Protein AF-A0A810Q840-F1 (afdb_monomer_lite)

Structure (mmCIF, N/CA/C/O backbone):
data_AF-A0A810Q840-F1
#
_entry.id   AF-A0A810Q840-F1
#
loop_
_atom_site.group_PDB
_atom_site.id
_atom_site.type_symbol
_atom_site.label_atom_id
_atom_site.label_alt_id
_atom_site.label_comp_id
_atom_site.label_asym_id
_atom_site.label_entity_id
_atom_site.label_seq_id
_atom_site.pdbx_PDB_ins_code
_atom_site.Cartn_x
_atom_site.Cartn_y
_atom_site.Cartn_z
_atom_site.occupancy
_atom_site.B_iso_or_equiv
_atom_site.auth_seq_id
_atom_site.auth_comp_id
_atom_site.auth_asym_id
_atom_site.auth_atom_id
_atom_site.pdbx_PDB_model_num
ATOM 1 N N . MET A 1 1 ? 21.448 4.896 -22.602 1.00 63.75 1 MET A N 1
ATOM 2 C CA . MET A 1 1 ? 20.967 6.284 -22.491 1.00 63.75 1 MET A CA 1
ATOM 3 C C . MET A 1 1 ? 19.577 6.146 -21.942 1.00 63.75 1 MET A C 1
ATOM 5 O O . MET A 1 1 ? 18.773 5.486 -22.595 1.00 63.75 1 MET A O 1
ATOM 9 N N . SER A 1 2 ? 19.358 6.734 -20.772 1.00 79.88 2 SER A N 1
ATOM 10 C CA . SER A 1 2 ? 18.067 6.760 -20.096 1.00 79.88 2 SER A CA 1
ATOM 11 C C . SER A 1 2 ? 17.053 7.493 -20.962 1.00 79.88 2 SER A C 1
ATOM 13 O O . SER A 1 2 ? 17.326 8.599 -21.434 1.00 79.88 2 SER A O 1
ATOM 15 N N . TYR A 1 3 ? 15.912 6.858 -21.206 1.00 81.00 3 TYR A N 1
ATOM 16 C CA . TYR A 1 3 ? 14.764 7.446 -21.886 1.00 81.00 3 TYR A CA 1
ATOM 17 C C . TYR A 1 3 ? 13.844 8.173 -20.911 1.00 81.00 3 TYR A C 1
ATOM 19 O O . TYR A 1 3 ? 13.176 9.122 -21.321 1.00 81.00 3 TYR A O 1
ATOM 27 N N . TYR A 1 4 ? 13.788 7.734 -19.652 1.00 86.44 4 TYR A N 1
ATOM 28 C CA . TYR A 1 4 ? 12.749 8.170 -18.721 1.00 86.44 4 TYR A CA 1
ATOM 29 C C . TYR A 1 4 ? 13.269 8.638 -17.364 1.00 86.44 4 TYR A C 1
ATOM 31 O O . TYR A 1 4 ? 12.605 9.453 -16.741 1.00 86.44 4 TYR A O 1
ATOM 39 N N . GLY A 1 5 ? 14.444 8.191 -16.927 1.00 89.94 5 GLY A N 1
ATOM 40 C CA . GLY A 1 5 ? 15.046 8.592 -15.658 1.00 89.94 5 GLY A CA 1
ATOM 41 C C . GLY A 1 5 ? 14.591 7.735 -14.475 1.00 89.94 5 GLY A C 1
ATOM 42 O O . GLY A 1 5 ? 13.924 6.715 -14.631 1.00 89.94 5 GLY A O 1
ATOM 43 N N . ALA A 1 6 ? 14.986 8.151 -13.270 1.00 93.62 6 ALA A N 1
ATOM 44 C CA . ALA A 1 6 ? 14.7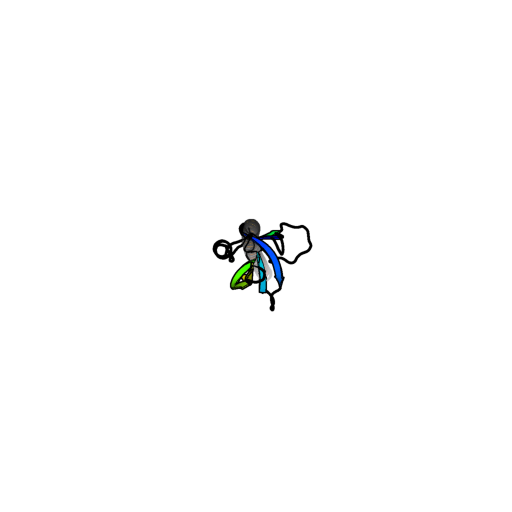23 7.445 -12.016 1.00 93.62 6 ALA A CA 1
ATOM 45 C C . ALA A 1 6 ? 13.784 8.271 -11.130 1.00 93.62 6 ALA A C 1
ATOM 47 O O . ALA A 1 6 ? 14.230 9.241 -10.516 1.00 93.62 6 ALA A O 1
ATOM 48 N N . HIS A 1 7 ? 12.493 7.929 -11.085 1.00 95.31 7 HIS A N 1
ATOM 49 C CA . HIS A 1 7 ? 11.514 8.702 -10.307 1.00 95.31 7 HIS A CA 1
ATOM 50 C C . HIS A 1 7 ? 10.982 7.935 -9.101 1.00 95.31 7 HIS A C 1
ATOM 52 O O . HIS A 1 7 ? 10.539 8.554 -8.134 1.00 95.31 7 HIS A O 1
ATOM 58 N N . TRP A 1 8 ? 11.078 6.606 -9.116 1.00 96.12 8 TRP A N 1
ATOM 59 C CA . TRP A 1 8 ? 10.621 5.753 -8.025 1.00 96.12 8 TRP A CA 1
ATOM 60 C C . TRP A 1 8 ? 11.663 4.699 -7.669 1.00 96.12 8 TRP A C 1
ATOM 62 O O . TRP A 1 8 ? 12.469 4.272 -8.499 1.00 96.12 8 TRP A O 1
ATOM 72 N N . ARG A 1 9 ? 11.609 4.234 -6.425 1.00 96.94 9 ARG A N 1
ATOM 73 C CA . ARG A 1 9 ? 12.328 3.057 -5.954 1.00 96.94 9 ARG A CA 1
ATOM 74 C C . ARG A 1 9 ? 11.353 2.125 -5.255 1.00 96.94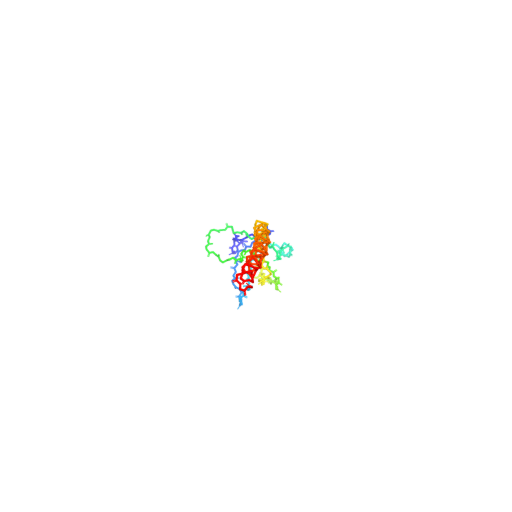 9 ARG A C 1
ATOM 76 O O . ARG A 1 9 ? 10.663 2.536 -4.328 1.00 96.94 9 ARG A O 1
ATOM 83 N N . ILE A 1 10 ? 11.271 0.890 -5.740 1.00 96.94 10 ILE A N 1
ATOM 84 C CA . ILE A 1 10 ? 10.351 -0.134 -5.240 1.00 96.94 10 ILE A CA 1
ATOM 85 C C . ILE A 1 10 ? 11.190 -1.310 -4.753 1.00 96.94 10 ILE A C 1
ATOM 87 O O . ILE A 1 10 ? 11.845 -1.958 -5.565 1.00 96.94 10 ILE A O 1
ATOM 91 N N . ASP A 1 11 ? 11.239 -1.540 -3.441 1.00 96.50 11 ASP A N 1
ATOM 92 C CA . ASP A 1 11 ? 12.141 -2.523 -2.811 1.00 96.50 11 ASP A CA 1
ATOM 93 C C . ASP A 1 11 ? 13.600 -2.400 -3.280 1.00 96.50 11 ASP A C 1
ATOM 95 O O . ASP A 1 11 ? 14.287 -3.375 -3.571 1.00 96.50 11 ASP A O 1
ATOM 99 N N . GLY A 1 12 ? 14.081 -1.161 -3.400 1.00 96.94 12 GLY A N 1
ATOM 100 C CA . GLY A 1 12 ? 15.435 -0.874 -3.882 1.00 96.94 12 GLY A CA 1
ATOM 101 C C . GLY A 1 12 ? 15.585 -0.871 -5.409 1.00 96.94 12 GLY A C 1
ATOM 102 O O . GLY A 1 12 ? 16.560 -0.317 -5.920 1.00 96.94 12 GLY A O 1
ATOM 103 N N . VAL A 1 13 ? 14.612 -1.399 -6.155 1.00 98.06 13 VAL A N 1
ATOM 104 C CA . VAL A 1 13 ? 14.627 -1.450 -7.623 1.00 98.06 13 VAL A CA 1
ATOM 105 C C . VAL A 1 13 ? 14.206 -0.103 -8.198 1.00 98.06 13 VAL A C 1
ATOM 107 O O . VAL A 1 13 ? 13.135 0.416 -7.884 1.00 98.06 13 VAL A O 1
ATOM 110 N N . THR A 1 14 ? 15.050 0.479 -9.050 1.00 97.56 14 THR A N 1
ATOM 111 C CA . THR A 1 14 ? 14.790 1.800 -9.636 1.00 97.56 14 THR A CA 1
ATOM 112 C C . THR A 1 14 ? 13.779 1.693 -10.776 1.00 97.56 14 THR A C 1
ATOM 114 O O . THR A 1 14 ? 13.993 0.955 -11.737 1.00 97.56 14 THR A O 1
ATOM 117 N N . ALA A 1 15 ? 12.700 2.464 -10.677 1.00 97.00 15 ALA A N 1
ATOM 118 C CA . ALA A 1 15 ? 11.662 2.603 -11.686 1.00 97.00 15 ALA A CA 1
ATOM 119 C C . ALA A 1 15 ? 11.635 4.034 -12.243 1.00 97.00 15 ALA A C 1
ATOM 121 O O . ALA A 1 15 ? 12.005 5.000 -11.568 1.00 97.00 15 ALA A O 1
ATOM 122 N N . ALA A 1 16 ? 11.167 4.145 -13.484 1.00 95.06 16 ALA A N 1
ATOM 123 C CA . ALA A 1 16 ? 10.905 5.407 -14.155 1.00 95.06 16 ALA A CA 1
ATOM 124 C C . ALA A 1 16 ? 9.625 6.025 -13.597 1.00 95.06 16 ALA A C 1
ATOM 126 O O . ALA A 1 16 ? 9.675 6.562 -12.508 1.00 95.06 16 ALA A O 1
ATOM 127 N N . PHE A 1 17 ? 8.477 5.907 -14.266 1.00 92.88 17 PHE A N 1
ATOM 128 C CA . PHE A 1 17 ? 7.203 6.474 -13.809 1.00 92.88 17 PHE A CA 1
ATOM 129 C C . PHE A 1 17 ? 6.121 5.405 -13.616 1.00 92.88 17 PHE A C 1
ATOM 131 O O . PHE A 1 17 ? 6.193 4.291 -14.151 1.00 92.88 17 PHE A O 1
ATOM 138 N N . ILE A 1 18 ? 5.088 5.769 -12.854 1.00 95.69 18 ILE A N 1
ATOM 139 C CA . ILE A 1 18 ? 3.920 4.935 -12.567 1.00 95.69 18 ILE A CA 1
ATOM 140 C C . ILE A 1 18 ? 2.688 5.576 -13.206 1.00 95.69 18 ILE A C 1
ATOM 142 O O . ILE A 1 18 ? 2.443 6.773 -13.082 1.00 95.69 18 ILE A O 1
ATOM 146 N N . MET A 1 19 ? 1.881 4.768 -13.888 1.00 94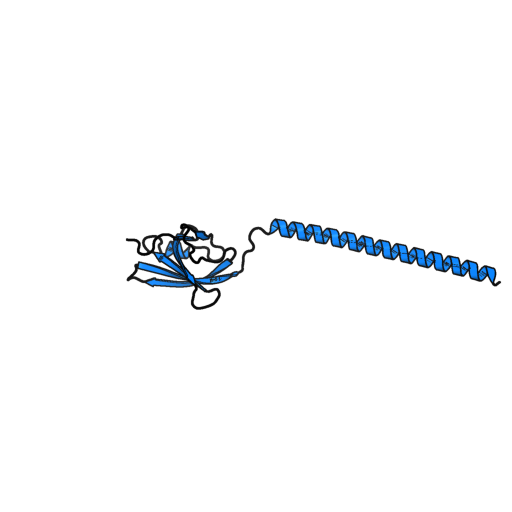.88 19 MET A N 1
ATOM 147 C CA . MET A 1 19 ? 0.642 5.192 -14.539 1.00 94.88 19 MET A CA 1
ATOM 148 C C . MET A 1 19 ? -0.552 4.422 -13.990 1.00 94.88 19 MET A C 1
ATOM 150 O O . MET A 1 19 ? -0.432 3.264 -13.579 1.00 94.88 19 MET A O 1
ATOM 154 N N . ARG A 1 20 ? -1.740 5.028 -14.084 1.00 94.19 20 ARG A N 1
ATOM 155 C CA . ARG A 1 20 ? -2.992 4.277 -13.945 1.00 94.19 20 ARG A CA 1
ATOM 156 C C . ARG A 1 20 ? -3.120 3.254 -15.071 1.00 94.19 20 ARG A C 1
ATOM 158 O O . ARG A 1 20 ? -2.819 3.536 -16.230 1.00 94.19 20 ARG A O 1
ATOM 165 N N . GLY A 1 21 ? -3.576 2.063 -14.709 1.00 92.06 21 GLY A N 1
ATOM 166 C CA . GLY A 1 21 ? -3.999 1.042 -15.652 1.00 92.06 21 GLY A CA 1
ATOM 167 C C . GLY A 1 21 ? -5.366 1.353 -16.261 1.00 92.06 21 GLY A C 1
ATOM 168 O O . GLY A 1 21 ? -5.963 2.403 -16.038 1.00 92.06 21 GLY A O 1
ATOM 169 N N . ASP A 1 22 ? -5.871 0.399 -17.031 1.00 90.12 22 ASP A N 1
ATOM 170 C CA . ASP A 1 22 ? -7.157 0.460 -17.733 1.00 90.12 22 ASP A CA 1
ATOM 171 C C . ASP A 1 22 ? -8.380 0.339 -16.805 1.00 90.12 22 ASP A C 1
ATOM 173 O O . ASP A 1 22 ? -9.501 0.639 -17.213 1.00 90.12 22 ASP A O 1
ATOM 177 N N . ARG A 1 23 ? -8.184 -0.106 -15.557 1.00 91.31 23 ARG A N 1
ATOM 178 C CA . ARG A 1 23 ? -9.242 -0.303 -14.556 1.00 91.31 23 ARG A CA 1
ATOM 179 C C . ARG A 1 23 ? -8.845 0.261 -13.197 1.00 91.31 23 ARG A C 1
ATOM 181 O O . ARG A 1 23 ? -7.664 0.388 -12.880 1.00 91.31 23 ARG A O 1
ATOM 188 N N . ASN A 1 24 ? -9.845 0.525 -12.357 1.00 90.44 24 ASN A N 1
ATOM 189 C CA . ASN A 1 24 ? -9.615 0.904 -10.964 1.00 90.44 24 ASN A CA 1
ATOM 190 C C . ASN A 1 24 ? -8.758 -0.144 -10.246 1.00 90.44 24 ASN A C 1
ATOM 192 O O . ASN A 1 24 ? -8.972 -1.348 -10.397 1.00 90.44 24 ASN A O 1
ATOM 196 N N . GLY A 1 25 ? -7.775 0.335 -9.486 1.00 93.81 25 GLY A N 1
ATOM 197 C CA . GLY A 1 25 ? -6.825 -0.517 -8.781 1.00 93.81 25 GLY A CA 1
ATOM 198 C C . GLY A 1 25 ? -5.750 -1.148 -9.670 1.00 93.81 25 GLY A C 1
ATOM 199 O O . GLY A 1 25 ? -4.925 -1.876 -9.134 1.00 93.81 25 GLY A O 1
ATOM 200 N N . ARG A 1 26 ? -5.712 -0.897 -10.990 1.00 97.19 26 ARG A N 1
ATOM 201 C CA . ARG A 1 26 ? -4.616 -1.331 -11.875 1.00 97.19 26 ARG A CA 1
ATOM 202 C C . ARG A 1 26 ? -3.579 -0.232 -12.039 1.00 97.19 26 ARG A C 1
ATOM 204 O O . ARG A 1 26 ? -3.932 0.937 -12.194 1.00 97.19 26 ARG A O 1
ATOM 211 N N . TYR A 1 27 ? -2.313 -0.626 -12.082 1.00 97.81 27 TYR A N 1
ATOM 212 C CA . TYR A 1 27 ? -1.180 0.278 -12.253 1.00 97.81 27 TYR A CA 1
ATOM 213 C C . TYR A 1 27 ? -0.180 -0.328 -13.229 1.00 97.81 27 TYR A C 1
ATOM 215 O O . TYR A 1 27 ? -0.036 -1.550 -13.300 1.00 97.81 27 TYR A O 1
ATOM 223 N N . ARG A 1 28 ? 0.506 0.535 -13.978 1.00 97.56 28 ARG A N 1
ATOM 224 C CA . ARG A 1 28 ? 1.625 0.169 -14.849 1.00 97.56 28 ARG A CA 1
ATOM 225 C C . ARG A 1 28 ? 2.870 0.891 -14.374 1.00 97.56 28 ARG A C 1
ATOM 227 O O . ARG A 1 28 ? 2.846 2.111 -14.235 1.00 97.56 28 ARG A O 1
ATOM 234 N N . ILE A 1 29 ? 3.930 0.137 -14.138 1.00 97.94 29 ILE A N 1
ATOM 235 C CA . ILE A 1 29 ? 5.205 0.627 -13.626 1.00 97.94 29 ILE A CA 1
ATOM 236 C C . ILE A 1 29 ? 6.246 0.367 -14.706 1.00 97.94 29 ILE A C 1
ATOM 238 O O . ILE A 1 29 ? 6.363 -0.761 -15.192 1.00 97.94 29 ILE A O 1
ATOM 242 N N . VAL A 1 30 ? 6.971 1.408 -15.103 1.00 97.50 30 VAL A N 1
ATOM 243 C CA . VAL A 1 30 ? 8.004 1.300 -16.134 1.00 97.50 30 VAL A CA 1
ATOM 244 C C . VAL A 1 30 ? 9.371 1.192 -15.472 1.00 97.50 30 VAL A C 1
ATOM 246 O O . VAL A 1 30 ? 9.743 2.034 -14.662 1.00 97.50 30 VAL A O 1
ATOM 249 N N . PHE A 1 31 ? 10.129 0.170 -15.852 1.00 98.12 31 PHE A N 1
ATOM 250 C CA . PHE A 1 31 ? 11.512 -0.045 -15.444 1.00 98.12 31 PHE A CA 1
ATOM 251 C C . PHE A 1 31 ? 12.400 0.000 -16.684 1.00 98.12 31 PHE A C 1
ATOM 253 O O . PHE A 1 31 ? 12.244 -0.812 -17.598 1.00 98.12 31 PHE A O 1
ATOM 260 N N . GLU A 1 32 ? 13.339 0.939 -16.746 1.00 97.06 32 GLU A N 1
ATOM 261 C CA . GLU A 1 32 ? 14.330 0.947 -17.822 1.00 97.06 32 GLU A CA 1
ATOM 262 C C . GLU A 1 32 ? 15.314 -0.202 -17.626 1.00 97.06 32 GLU A C 1
ATOM 264 O O . GLU A 1 32 ? 15.851 -0.377 -16.533 1.00 97.06 32 GLU A O 1
ATOM 269 N N . ARG A 1 33 ? 15.610 -0.963 -18.687 1.00 95.94 33 ARG A N 1
ATOM 270 C CA . ARG A 1 33 ? 16.538 -2.103 -18.603 1.00 95.94 33 ARG A CA 1
ATOM 271 C C . ARG A 1 33 ? 17.935 -1.694 -18.136 1.00 95.94 33 ARG A C 1
ATOM 273 O O . ARG A 1 33 ? 18.653 -2.516 -17.587 1.00 95.94 33 ARG A O 1
ATOM 280 N N . GLU A 1 34 ? 18.333 -0.447 -18.378 1.00 95.06 34 GLU A N 1
ATOM 281 C CA . GLU A 1 34 ? 19.614 0.075 -17.892 1.00 95.06 34 GLU A CA 1
ATOM 282 C C . GLU A 1 34 ? 19.637 0.367 -16.383 1.00 95.06 34 GLU A C 1
ATOM 284 O O . GLU A 1 34 ? 20.718 0.496 -15.821 1.00 95.06 34 GLU A O 1
ATOM 289 N N . SER A 1 35 ? 18.472 0.453 -15.733 1.00 95.00 35 SER A N 1
ATOM 290 C CA . SER A 1 35 ? 18.333 0.723 -14.294 1.00 95.00 35 SER A CA 1
ATOM 291 C C . SER A 1 35 ? 17.866 -0.490 -13.486 1.00 95.00 35 SER A C 1
ATOM 293 O O . SER A 1 35 ? 18.118 -0.547 -12.283 1.00 95.00 35 SER A O 1
ATOM 295 N N . ALA A 1 36 ? 17.184 -1.447 -14.121 1.00 96.94 36 ALA A N 1
ATOM 296 C CA . ALA A 1 36 ? 16.705 -2.664 -13.481 1.00 96.94 36 ALA A CA 1
ATOM 297 C C . ALA A 1 36 ? 16.651 -3.843 -14.462 1.00 96.94 36 ALA A C 1
ATOM 299 O O . ALA A 1 36 ? 16.135 -3.739 -15.580 1.00 96.94 36 ALA A O 1
ATOM 300 N N . GLU A 1 37 ? 17.137 -4.997 -14.017 1.00 96.38 37 GLU A N 1
ATOM 301 C CA . GLU A 1 37 ? 17.033 -6.262 -14.738 1.00 96.38 37 GLU A CA 1
ATOM 302 C C . GLU A 1 37 ? 15.799 -7.061 -14.308 1.00 96.38 37 GLU A C 1
ATOM 304 O O . GLU A 1 37 ? 15.292 -6.910 -13.196 1.00 96.38 37 GLU A O 1
ATOM 309 N N . LEU A 1 38 ? 15.333 -7.964 -15.179 1.00 97.75 38 LEU A N 1
ATOM 310 C CA . LEU A 1 38 ? 14.149 -8.783 -14.911 1.00 97.75 38 LEU A CA 1
ATOM 311 C C . LEU A 1 38 ? 14.216 -9.534 -13.563 1.00 97.75 38 LEU A C 1
ATOM 313 O O . LEU A 1 38 ? 13.241 -9.440 -12.822 1.00 97.75 38 LEU A O 1
ATOM 317 N N . PRO A 1 39 ? 15.338 -10.176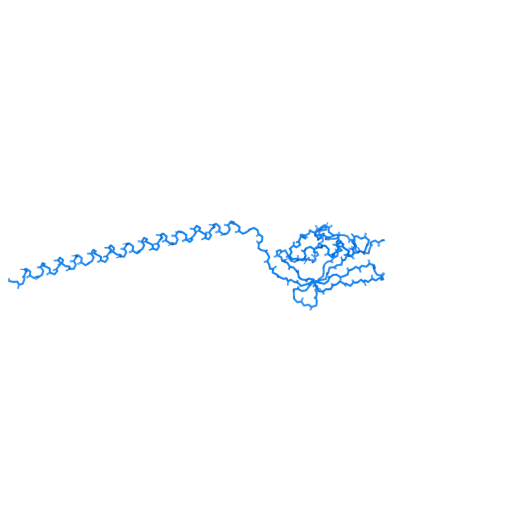 -13.168 1.00 98.25 39 PRO A N 1
ATOM 318 C CA . PRO A 1 39 ? 15.409 -10.860 -11.874 1.00 98.25 39 PRO A CA 1
ATOM 319 C C . PRO A 1 39 ? 15.240 -9.923 -10.672 1.00 98.25 39 PRO A C 1
ATOM 321 O O . PRO A 1 39 ? 14.687 -10.320 -9.651 1.00 98.25 39 PRO A O 1
ATOM 324 N N . GLN A 1 40 ? 15.683 -8.666 -10.786 1.00 98.38 40 GLN A N 1
ATOM 325 C CA . GLN A 1 40 ? 15.488 -7.672 -9.728 1.00 98.38 40 GLN A CA 1
ATOM 326 C C . GLN A 1 40 ? 14.009 -7.294 -9.622 1.00 98.38 40 GLN A C 1
ATOM 328 O O . GLN A 1 40 ? 13.460 -7.252 -8.525 1.00 98.38 40 GLN A O 1
ATOM 333 N N . ILE A 1 41 ? 13.342 -7.094 -10.761 1.00 98.38 41 ILE A N 1
ATOM 334 C CA . ILE A 1 41 ? 11.907 -6.790 -10.819 1.00 98.38 41 ILE A CA 1
ATOM 335 C C . ILE A 1 41 ? 11.072 -7.949 -10.249 1.00 98.38 41 ILE A C 1
ATOM 337 O O . ILE A 1 41 ? 10.111 -7.722 -9.516 1.00 98.38 41 ILE A O 1
ATOM 341 N N . GLU A 1 42 ? 11.442 -9.192 -10.555 1.00 97.50 42 GLU A N 1
ATOM 342 C CA . GLU A 1 42 ? 10.776 -10.394 -10.035 1.00 97.50 42 GLU A CA 1
ATOM 343 C C . GLU A 1 42 ? 11.004 -10.601 -8.531 1.00 97.50 42 GLU A C 1
ATOM 345 O O . GLU A 1 42 ? 10.182 -11.237 -7.876 1.00 97.50 42 GLU A O 1
ATOM 350 N N . SER A 1 43 ? 12.079 -10.035 -7.971 1.00 97.88 43 SER A N 1
ATOM 351 C CA . SER A 1 43 ? 12.383 -10.104 -6.536 1.00 97.88 43 SER A CA 1
ATOM 352 C C . SER A 1 43 ? 11.619 -9.094 -5.671 1.00 97.88 43 SER A C 1
ATOM 354 O O . SER A 1 43 ? 11.679 -9.188 -4.445 1.00 97.88 43 SER A O 1
ATOM 356 N N . ILE A 1 44 ? 10.890 -8.151 -6.283 1.00 98.12 44 ILE A N 1
ATOM 357 C CA . ILE A 1 44 ? 10.071 -7.169 -5.561 1.00 98.12 44 ILE A CA 1
ATOM 358 C C . ILE A 1 44 ? 8.981 -7.894 -4.765 1.00 98.12 44 ILE A C 1
ATOM 360 O O . ILE A 1 44 ? 8.222 -8.709 -5.304 1.00 98.12 44 ILE A O 1
ATOM 364 N N . ASN A 1 45 ? 8.848 -7.555 -3.483 1.00 96.12 45 ASN A N 1
ATOM 365 C CA . ASN A 1 45 ? 7.794 -8.069 -2.626 1.00 96.12 45 ASN A CA 1
ATOM 366 C C . ASN A 1 45 ? 6.484 -7.326 -2.900 1.00 96.12 45 ASN A C 1
ATOM 368 O O . ASN A 1 45 ? 6.053 -6.459 -2.142 1.00 96.12 45 ASN A O 1
ATOM 372 N N . TRP A 1 46 ? 5.795 -7.714 -3.971 1.00 96.19 46 TRP A N 1
ATOM 373 C CA . TRP A 1 46 ? 4.529 -7.088 -4.347 1.00 96.19 46 TRP A CA 1
ATOM 374 C C . TRP A 1 46 ? 3.460 -7.160 -3.254 1.00 96.19 46 TRP A C 1
ATOM 376 O O . TRP A 1 46 ? 2.602 -6.289 -3.217 1.00 96.19 46 TRP A O 1
ATOM 386 N N . ALA A 1 47 ? 3.511 -8.124 -2.328 1.00 94.31 47 ALA A N 1
ATOM 387 C CA . ALA A 1 47 ? 2.540 -8.211 -1.238 1.00 94.31 47 ALA A CA 1
ATOM 388 C C . ALA A 1 47 ? 2.659 -7.057 -0.227 1.00 94.31 47 ALA A C 1
ATOM 390 O O . ALA A 1 47 ? 1.662 -6.704 0.402 1.00 94.31 47 ALA A O 1
ATOM 391 N N . GLN A 1 48 ? 3.850 -6.476 -0.075 1.00 93.56 48 GLN A N 1
ATOM 392 C CA . GLN A 1 48 ? 4.105 -5.344 0.814 1.00 93.56 48 GLN A CA 1
ATOM 393 C C . GLN A 1 48 ? 5.374 -4.597 0.363 1.00 93.56 48 GLN A C 1
ATOM 395 O O . GLN A 1 48 ? 6.408 -4.697 1.030 1.00 93.56 48 GLN A O 1
ATOM 400 N N . PRO A 1 49 ? 5.325 -3.884 -0.775 1.00 94.38 49 PRO A N 1
ATOM 401 C CA . PRO A 1 49 ? 6.507 -3.229 -1.304 1.00 94.38 49 PRO A CA 1
ATOM 402 C C . PRO A 1 49 ? 6.790 -1.947 -0.523 1.00 94.38 49 PRO A C 1
ATOM 404 O O . PRO A 1 49 ? 5.884 -1.177 -0.195 1.00 94.38 49 PRO A O 1
ATOM 407 N N . SER A 1 50 ? 8.063 -1.674 -0.282 1.00 93.25 50 SER A N 1
ATOM 408 C CA . SER A 1 50 ? 8.528 -0.326 0.025 1.00 93.25 50 SER A CA 1
ATOM 409 C C . SER A 1 50 ? 8.496 0.506 -1.255 1.00 93.25 50 SER A C 1
ATOM 411 O O . SER A 1 50 ? 9.009 0.077 -2.286 1.00 93.25 50 SER A O 1
ATOM 413 N N . VAL A 1 51 ? 7.861 1.677 -1.213 1.00 93.62 51 VAL A N 1
ATOM 414 C CA . VAL A 1 51 ? 7.739 2.577 -2.366 1.00 93.62 51 VAL A CA 1
ATOM 415 C C . VAL A 1 51 ? 8.266 3.946 -1.963 1.00 93.62 51 VAL A C 1
ATOM 417 O O . VAL A 1 51 ? 7.699 4.612 -1.104 1.00 93.62 51 VAL A O 1
ATOM 420 N N . GLU A 1 52 ? 9.361 4.360 -2.585 1.00 94.00 52 GLU A N 1
ATOM 421 C CA . GLU A 1 52 ? 10.024 5.641 -2.360 1.00 94.00 52 GLU A CA 1
ATOM 422 C C . GLU A 1 52 ? 9.939 6.486 -3.634 1.00 94.00 52 GLU A C 1
ATOM 424 O O . GLU A 1 52 ? 10.201 6.002 -4.739 1.00 94.00 52 GLU A O 1
ATOM 429 N N . ARG A 1 53 ? 9.592 7.766 -3.481 1.00 93.88 53 ARG A N 1
ATOM 430 C CA . ARG A 1 53 ? 9.637 8.744 -4.570 1.00 93.88 53 ARG A CA 1
ATOM 431 C C . ARG A 1 53 ? 11.001 9.432 -4.587 1.00 93.88 53 ARG A C 1
ATOM 433 O O . ARG A 1 53 ? 11.432 9.958 -3.567 1.00 93.88 53 ARG A O 1
ATOM 440 N N . LEU A 1 54 ? 11.652 9.458 -5.746 1.00 93.50 54 LEU A N 1
ATOM 441 C CA . LEU A 1 54 ? 12.998 10.014 -5.936 1.00 93.50 54 LEU A CA 1
ATOM 442 C C . LEU A 1 54 ? 12.996 11.448 -6.482 1.00 93.50 54 LEU A C 1
ATOM 444 O O . LEU A 1 54 ? 14.012 12.134 -6.402 1.00 93.50 54 LEU A O 1
ATOM 448 N N . THR A 1 55 ? 11.876 11.907 -7.043 1.00 87.62 55 THR A N 1
ATOM 449 C CA . THR A 1 55 ? 11.718 13.262 -7.593 1.00 87.62 55 THR A CA 1
ATOM 450 C C . THR A 1 55 ? 10.556 13.998 -6.916 1.00 87.62 55 THR A C 1
ATOM 452 O O . THR A 1 55 ? 9.640 13.386 -6.369 1.00 87.62 55 THR A O 1
ATOM 455 N N . GLU A 1 56 ? 10.575 15.334 -6.918 1.00 76.94 56 GLU A N 1
ATOM 456 C CA . GLU A 1 56 ? 9.495 16.152 -6.332 1.00 76.94 56 GLU A CA 1
ATOM 457 C C . GLU A 1 56 ? 8.350 16.463 -7.308 1.00 76.94 56 GLU A C 1
ATOM 459 O O . GLU A 1 56 ? 7.364 17.099 -6.931 1.00 76.94 56 GLU A O 1
ATOM 464 N N . ALA A 1 57 ? 8.451 16.011 -8.560 1.00 72.38 57 ALA A N 1
ATOM 465 C CA . ALA A 1 57 ? 7.389 16.188 -9.539 1.00 72.38 57 ALA A CA 1
ATOM 466 C C . ALA A 1 57 ? 6.099 15.517 -9.032 1.00 72.38 57 ALA A C 1
ATOM 468 O O . ALA A 1 57 ? 6.144 14.428 -8.458 1.00 72.38 57 ALA A O 1
ATOM 469 N N . GLY A 1 58 ? 4.951 16.181 -9.215 1.00 74.19 58 GLY A N 1
ATOM 470 C CA . GLY A 1 58 ? 3.620 15.728 -8.781 1.00 74.19 58 GLY A CA 1
ATOM 471 C C . GLY A 1 58 ? 3.099 14.524 -9.569 1.00 74.19 58 GLY A C 1
ATOM 472 O O . GLY A 1 58 ? 2.003 14.555 -10.124 1.00 74.19 58 GLY A O 1
ATOM 473 N N . GLU A 1 59 ? 3.920 13.491 -9.670 1.00 83.12 59 GLU A N 1
ATOM 474 C CA . GLU A 1 59 ? 3.674 12.291 -10.436 1.00 83.12 59 GLU A CA 1
ATOM 475 C C . GLU A 1 59 ? 2.769 11.329 -9.690 1.00 83.12 59 GLU A C 1
ATOM 477 O O . GLU A 1 59 ? 2.690 11.293 -8.460 1.00 83.12 59 GLU A O 1
ATOM 482 N N . PHE A 1 60 ? 2.078 10.522 -10.482 1.00 87.62 60 PHE A N 1
ATOM 483 C CA . PHE A 1 60 ? 1.257 9.453 -9.964 1.00 87.62 60 PHE A CA 1
ATOM 484 C C . PHE A 1 60 ? 2.144 8.341 -9.386 1.00 87.62 60 PHE A C 1
ATOM 486 O O . PHE A 1 60 ? 3.206 8.049 -9.930 1.00 87.62 60 PHE A O 1
ATOM 493 N N . GLY A 1 61 ? 1.696 7.719 -8.296 1.00 92.06 61 GLY A N 1
ATOM 494 C CA . GLY A 1 61 ? 2.423 6.664 -7.592 1.00 92.06 61 GLY A CA 1
ATOM 495 C C . GLY A 1 61 ? 1.538 5.467 -7.256 1.00 92.06 61 GLY A C 1
ATOM 496 O O . GLY A 1 61 ? 0.321 5.485 -7.474 1.00 92.06 61 GLY A O 1
ATOM 497 N N . LEU A 1 62 ? 2.156 4.418 -6.713 1.00 94.44 62 LEU A N 1
ATOM 498 C CA . LEU A 1 62 ? 1.412 3.335 -6.077 1.00 94.44 62 LEU A CA 1
ATOM 499 C C . LEU A 1 62 ? 0.801 3.851 -4.762 1.00 94.44 62 LEU A C 1
ATOM 501 O O . LEU A 1 62 ? 1.467 4.595 -4.044 1.00 94.44 62 LEU A O 1
ATOM 505 N N . PRO A 1 63 ? -0.455 3.497 -4.442 1.00 91.31 63 PRO A N 1
ATOM 506 C CA . PRO A 1 63 ? -1.072 3.910 -3.189 1.00 91.31 63 PRO A CA 1
ATOM 507 C C . PRO A 1 63 ? -0.326 3.303 -1.996 1.00 91.31 63 PRO A C 1
ATOM 509 O O . PRO A 1 63 ? -0.116 2.091 -1.943 1.00 91.31 63 PRO A O 1
ATOM 512 N N . GLU A 1 64 ? 0.042 4.146 -1.032 1.00 87.69 64 GLU A N 1
ATOM 513 C CA . GLU A 1 64 ? 0.666 3.712 0.219 1.00 87.69 64 GLU A CA 1
ATOM 514 C C . GLU A 1 64 ? -0.264 2.795 1.021 1.00 87.69 64 GLU A C 1
ATOM 516 O O . GLU A 1 64 ? -1.490 2.940 0.998 1.00 87.69 64 GLU A O 1
ATOM 521 N N . GLY A 1 65 ? 0.321 1.843 1.750 1.00 88.81 65 GLY A N 1
ATOM 522 C CA . GLY A 1 65 ? -0.448 0.922 2.585 1.00 88.81 65 GLY A CA 1
ATOM 523 C C . GLY A 1 65 ? -1.147 -0.188 1.802 1.00 88.81 65 GLY A C 1
ATOM 524 O O . GLY A 1 65 ? -1.980 -0.884 2.368 1.00 88.81 65 GLY A O 1
ATOM 525 N N . TYR A 1 66 ? -0.854 -0.376 0.513 1.00 93.25 66 TYR A N 1
ATOM 526 C CA . TYR A 1 66 ? -1.411 -1.474 -0.279 1.00 93.25 66 TYR A CA 1
ATOM 527 C C . TYR A 1 66 ? -0.346 -2.479 -0.690 1.00 93.25 66 TYR A C 1
ATOM 529 O O . TYR A 1 66 ? 0.715 -2.122 -1.191 1.00 93.25 66 TYR A O 1
ATOM 537 N N . GLY A 1 67 ? -0.678 -3.757 -0.533 1.00 95.38 67 GLY A N 1
ATOM 538 C CA . GLY A 1 67 ? -0.065 -4.814 -1.315 1.00 95.38 67 GLY A CA 1
ATOM 539 C C . GLY A 1 67 ? -0.632 -4.846 -2.731 1.00 95.38 67 GLY A C 1
ATOM 540 O O . GLY A 1 67 ? -1.681 -4.267 -3.033 1.00 95.38 67 GLY A O 1
ATOM 541 N N . PHE A 1 68 ? 0.037 -5.590 -3.596 1.00 96.69 68 PHE A N 1
ATOM 542 C CA . PHE A 1 68 ? -0.270 -5.733 -5.005 1.00 96.69 68 PHE A CA 1
ATOM 543 C C . PHE A 1 68 ? -0.118 -7.185 -5.465 1.00 96.69 68 PHE A C 1
ATOM 545 O O . PHE A 1 68 ? 0.735 -7.935 -4.999 1.00 96.69 68 PHE A O 1
ATOM 552 N N . GLU A 1 69 ? -0.941 -7.579 -6.429 1.00 97.06 69 GLU A N 1
ATOM 553 C CA . GLU A 1 69 ? -0.762 -8.819 -7.181 1.00 97.06 69 GLU A CA 1
ATOM 554 C C . GLU A 1 69 ? -0.181 -8.493 -8.558 1.00 97.06 69 GLU A C 1
ATOM 556 O O . GLU A 1 69 ? -0.735 -7.671 -9.303 1.00 97.06 69 GLU A O 1
ATOM 561 N N . LEU A 1 70 ? 0.912 -9.176 -8.902 1.00 97.44 70 LEU A N 1
ATOM 562 C CA . LEU A 1 70 ? 1.533 -9.105 -10.218 1.00 97.44 70 LEU A CA 1
ATOM 563 C C . LEU A 1 70 ? 0.588 -9.681 -11.282 1.00 97.44 70 LEU A C 1
ATOM 565 O O . LEU A 1 70 ? 0.055 -10.779 -11.134 1.00 97.44 70 LEU A O 1
ATOM 569 N N . VAL A 1 71 ? 0.376 -8.937 -12.366 1.00 97.88 71 VAL A N 1
ATOM 570 C CA . VAL A 1 71 ? -0.486 -9.346 -13.488 1.00 97.88 71 VAL A CA 1
ATOM 571 C C . VAL A 1 71 ? 0.346 -9.909 -14.618 1.00 97.88 71 VAL A C 1
ATOM 573 O O . VAL A 1 71 ? 0.069 -10.993 -15.120 1.00 97.88 71 VAL A O 1
ATOM 576 N N . LYS A 1 72 ? 1.333 -9.127 -15.053 1.00 97.69 72 LYS A N 1
ATOM 577 C CA . LYS A 1 72 ? 2.256 -9.475 -16.126 1.00 97.69 72 LYS A CA 1
ATOM 578 C C . LYS A 1 72 ? 3.442 -8.526 -16.124 1.00 97.69 72 LYS A C 1
ATOM 580 O O . LYS A 1 72 ? 3.346 -7.391 -15.656 1.00 97.69 72 LYS A O 1
ATOM 585 N N . ILE A 1 73 ? 4.514 -8.983 -16.754 1.00 98.31 73 ILE A N 1
ATOM 586 C CA . ILE A 1 73 ? 5.674 -8.176 -17.113 1.00 98.31 73 ILE A CA 1
ATOM 587 C C . ILE A 1 73 ? 5.813 -8.262 -18.630 1.00 98.31 73 ILE A C 1
ATOM 589 O O . ILE A 1 73 ? 5.757 -9.346 -19.205 1.00 98.31 73 ILE A O 1
ATOM 593 N N . THR A 1 74 ? 5.921 -7.120 -19.301 1.00 98.12 74 THR A N 1
ATOM 594 C CA . THR A 1 74 ? 6.124 -7.044 -20.755 1.00 98.12 74 THR A CA 1
ATOM 595 C C . THR A 1 74 ? 7.427 -6.318 -21.031 1.00 98.12 74 THR A C 1
ATOM 597 O O . THR A 1 74 ? 7.652 -5.257 -20.461 1.00 98.12 74 THR A O 1
ATOM 600 N N . TYR A 1 75 ? 8.271 -6.867 -21.900 1.00 97.94 75 TYR A N 1
ATOM 601 C CA . TYR A 1 75 ? 9.488 -6.197 -22.346 1.00 97.94 75 TYR A CA 1
ATOM 602 C C . TYR A 1 75 ? 9.272 -5.562 -23.719 1.00 97.94 75 TYR A C 1
ATOM 604 O O . TYR A 1 75 ? 8.865 -6.247 -24.657 1.00 97.94 75 TYR A O 1
ATOM 612 N N . ASP A 1 76 ? 9.579 -4.274 -23.841 1.00 96.31 76 ASP A N 1
ATOM 613 C CA . ASP A 1 76 ? 9.641 -3.574 -25.120 1.00 96.31 76 ASP A CA 1
ATOM 614 C C . ASP A 1 76 ? 11.107 -3.345 -25.502 1.00 96.31 76 ASP A C 1
ATOM 616 O O . ASP A 1 76 ? 11.844 -2.599 -24.854 1.00 96.31 76 ASP A O 1
ATOM 620 N N . SER A 1 77 ? 11.542 -4.008 -26.574 1.00 95.38 77 SER A N 1
ATOM 621 C CA . SER A 1 77 ? 12.917 -3.903 -27.069 1.00 95.38 77 SER A CA 1
ATOM 622 C C . SER A 1 77 ? 13.241 -2.561 -27.736 1.00 95.38 77 SER A C 1
ATOM 624 O O . SER A 1 77 ? 14.413 -2.182 -27.756 1.00 95.38 77 SER A O 1
ATOM 626 N N . ALA A 1 78 ? 12.241 -1.831 -28.247 1.00 94.06 78 ALA A N 1
ATOM 627 C CA . ALA A 1 78 ? 12.440 -0.559 -28.940 1.00 94.06 78 ALA A CA 1
ATOM 628 C C . ALA A 1 78 ? 12.841 0.551 -27.962 1.00 94.06 78 ALA A C 1
ATOM 630 O O . ALA A 1 78 ? 13.770 1.309 -28.235 1.00 94.06 78 ALA A O 1
ATOM 631 N N . VAL A 1 79 ? 12.189 0.593 -26.798 1.00 93.38 79 VAL A N 1
ATOM 632 C CA . VAL A 1 79 ? 12.504 1.527 -25.698 1.00 93.38 79 VAL A CA 1
ATOM 633 C C . VAL A 1 79 ? 13.328 0.882 -24.580 1.00 93.38 79 VAL A C 1
ATOM 635 O O . VAL A 1 79 ? 13.661 1.529 -23.594 1.00 93.38 79 VAL A O 1
ATOM 638 N N . LYS A 1 80 ? 13.687 -0.399 -24.738 1.00 95.75 80 LYS A N 1
ATOM 639 C CA . LYS A 1 80 ? 14.487 -1.195 -23.796 1.00 95.75 80 LYS A CA 1
ATOM 640 C C . LYS A 1 80 ? 13.972 -1.091 -22.357 1.00 95.75 80 LYS A C 1
ATOM 642 O O . LYS A 1 80 ? 14.758 -0.898 -21.433 1.00 95.75 80 LYS A O 1
ATOM 647 N N . SER A 1 81 ? 12.672 -1.263 -22.155 1.00 97.50 81 SER A N 1
ATOM 648 C CA . SER A 1 81 ? 12.051 -1.167 -20.833 1.00 97.50 81 SER A CA 1
ATOM 649 C C . SER A 1 81 ? 11.126 -2.345 -20.548 1.00 97.50 81 SER A C 1
ATOM 651 O O . SER A 1 81 ? 10.577 -2.978 -21.453 1.00 97.50 81 SER A O 1
ATOM 653 N N . TYR A 1 82 ? 10.973 -2.653 -19.266 1.00 98.31 82 TYR A N 1
ATOM 654 C CA . TYR A 1 82 ? 9.944 -3.545 -18.762 1.00 98.31 82 TYR A CA 1
ATOM 655 C C . TYR A 1 82 ? 8.755 -2.711 -18.294 1.00 98.31 82 TYR A C 1
ATOM 657 O O . TYR A 1 82 ? 8.911 -1.744 -17.554 1.00 98.31 82 TYR A O 1
ATOM 665 N N . THR A 1 83 ? 7.554 -3.106 -18.696 1.00 98.06 83 THR A N 1
ATOM 666 C CA . THR A 1 83 ? 6.308 -2.619 -18.110 1.00 98.06 83 THR A CA 1
ATOM 667 C C . THR A 1 83 ? 5.735 -3.709 -17.226 1.00 98.06 83 THR A C 1
ATOM 669 O O . THR A 1 83 ? 5.364 -4.783 -17.707 1.00 98.06 83 THR A O 1
ATOM 672 N N . VAL A 1 84 ? 5.652 -3.419 -15.935 1.00 98.56 84 VAL A N 1
ATOM 673 C CA . VAL A 1 84 ? 5.025 -4.278 -14.936 1.00 98.56 84 VAL A CA 1
ATOM 674 C C . VAL A 1 84 ? 3.603 -3.798 -14.716 1.00 98.56 84 VAL A C 1
ATOM 676 O O . VAL A 1 84 ? 3.379 -2.626 -14.421 1.00 98.56 84 VAL A O 1
ATOM 679 N N . GLU A 1 85 ? 2.635 -4.694 -14.854 1.00 98.38 85 GLU A N 1
ATOM 680 C CA . GLU A 1 85 ? 1.244 -4.411 -14.521 1.00 98.38 85 GLU A CA 1
ATOM 681 C C . GLU A 1 85 ? 0.882 -5.094 -13.201 1.00 98.38 85 GLU A C 1
ATOM 683 O O . GLU A 1 85 ? 1.116 -6.293 -13.031 1.00 98.38 85 GLU A O 1
ATOM 688 N N . VAL A 1 86 ? 0.292 -4.334 -12.278 1.00 98.12 86 VAL A N 1
ATOM 689 C CA . VAL A 1 86 ? -0.146 -4.813 -10.959 1.00 98.12 86 VAL A CA 1
ATOM 690 C C . VAL A 1 86 ? -1.607 -4.445 -10.692 1.00 98.12 86 VAL A C 1
ATOM 692 O O . VAL A 1 86 ? -2.116 -3.467 -11.248 1.00 98.12 86 VAL A O 1
ATOM 695 N N . LYS A 1 87 ? -2.305 -5.208 -9.838 1.00 97.44 87 LYS A N 1
ATOM 696 C CA . LYS A 1 87 ? -3.529 -4.731 -9.155 1.00 97.44 87 LYS A CA 1
ATOM 697 C C . LYS A 1 87 ? -3.299 -4.556 -7.670 1.00 97.44 87 LYS A C 1
ATOM 699 O O . LYS A 1 87 ? -2.597 -5.365 -7.080 1.00 97.44 87 LYS A O 1
ATOM 704 N N . THR A 1 88 ? -3.985 -3.590 -7.070 1.00 96.44 88 THR A N 1
ATOM 705 C CA . THR A 1 88 ? -4.169 -3.520 -5.617 1.00 96.44 88 THR A CA 1
ATOM 706 C C . THR A 1 88 ? -4.699 -4.845 -5.082 1.00 96.44 88 THR A C 1
ATOM 708 O O . THR A 1 88 ? -5.645 -5.415 -5.635 1.00 96.44 88 THR A O 1
ATOM 711 N N . ALA A 1 89 ? -4.093 -5.295 -3.995 1.00 94.31 89 ALA A N 1
ATOM 712 C CA . ALA A 1 89 ? -4.487 -6.450 -3.211 1.00 94.31 89 ALA A CA 1
ATOM 713 C C . ALA A 1 89 ? -4.920 -5.978 -1.811 1.00 94.31 89 ALA A C 1
ATOM 715 O O . ALA A 1 89 ? -5.597 -4.957 -1.680 1.00 94.31 89 ALA A O 1
ATOM 716 N N . ARG A 1 90 ? -4.564 -6.726 -0.760 1.00 89.69 90 ARG A N 1
ATOM 717 C CA . ARG A 1 90 ? -4.887 -6.349 0.621 1.00 89.69 90 ARG A CA 1
ATOM 718 C C . ARG A 1 90 ? -4.218 -5.031 0.998 1.00 89.69 90 ARG A C 1
ATOM 720 O O . ARG A 1 90 ? -3.043 -4.818 0.712 1.00 89.69 90 ARG A O 1
ATOM 727 N N . GLN A 1 91 ? -4.969 -4.192 1.699 1.00 89.75 91 GLN A N 1
ATOM 728 C CA . GLN A 1 91 ? -4.410 -3.050 2.402 1.00 89.75 91 GLN A CA 1
ATOM 729 C C . GLN A 1 91 ? -3.685 -3.551 3.662 1.00 89.75 91 GLN A C 1
ATOM 731 O O . GLN A 1 91 ? -4.262 -4.319 4.436 1.00 89.75 91 GLN A O 1
ATOM 736 N N . TYR A 1 92 ? -2.436 -3.139 3.865 1.00 83.12 92 TYR A N 1
ATOM 737 C CA . TYR A 1 92 ? -1.731 -3.277 5.133 1.00 83.12 92 TYR A CA 1
ATOM 738 C C . TYR A 1 92 ? -1.842 -1.954 5.897 1.00 83.12 92 TYR A C 1
ATOM 740 O O . TYR A 1 92 ? -1.492 -0.889 5.399 1.00 83.12 92 TYR A O 1
ATOM 748 N N . LEU A 1 93 ? -2.352 -2.018 7.126 1.00 80.25 93 LEU A N 1
ATOM 749 C CA . LEU A 1 93 ? -2.646 -0.834 7.943 1.00 80.25 93 LEU A CA 1
ATOM 750 C C . LEU A 1 93 ? -1.419 -0.297 8.704 1.00 80.25 93 LEU A C 1
ATOM 752 O O . LEU A 1 93 ? -1.556 0.583 9.547 1.00 80.25 93 LEU A O 1
ATOM 756 N N . GLY A 1 94 ? -0.226 -0.822 8.407 1.00 80.94 94 GLY A N 1
ATOM 757 C CA . GLY A 1 94 ? 1.002 -0.496 9.129 1.00 80.94 94 GLY A CA 1
ATOM 758 C C . GLY A 1 94 ? 1.009 -1.056 10.553 1.00 80.94 94 GLY A C 1
ATOM 759 O O . GLY A 1 94 ? 0.417 -2.103 10.822 1.00 80.94 94 GLY A O 1
ATOM 760 N N . ASP A 1 95 ? 1.704 -0.365 11.457 1.00 82.69 95 ASP A N 1
ATOM 761 C CA . ASP A 1 95 ? 1.698 -0.685 12.884 1.00 82.69 95 ASP A CA 1
ATOM 762 C C . ASP A 1 95 ? 0.371 -0.246 13.522 1.00 82.69 95 ASP A C 1
ATOM 764 O O . ASP A 1 95 ? 0.093 0.942 13.687 1.00 82.69 95 ASP A O 1
ATOM 768 N N . VAL A 1 96 ? -0.454 -1.227 13.885 1.00 88.69 96 VAL A N 1
ATOM 769 C CA . VAL A 1 96 ? -1.761 -1.017 14.523 1.00 88.69 96 VAL A CA 1
ATOM 770 C C . VAL A 1 96 ? -1.730 -1.236 16.038 1.00 88.69 96 VAL A C 1
ATOM 772 O O . VAL A 1 96 ? -2.780 -1.176 16.679 1.00 88.69 96 VAL A O 1
ATOM 775 N N . THR A 1 97 ? -0.554 -1.456 16.634 1.00 91.69 97 THR A N 1
ATOM 776 C CA . THR A 1 97 ? -0.403 -1.833 18.051 1.00 91.69 97 THR A CA 1
ATOM 777 C C . THR A 1 97 ? -1.032 -0.802 18.989 1.00 91.69 97 THR A C 1
ATOM 779 O O . THR A 1 97 ? -1.738 -1.156 19.932 1.00 91.69 97 THR A O 1
ATOM 782 N N . GLY A 1 98 ? -0.856 0.492 18.699 1.00 92.44 98 GLY A N 1
ATOM 783 C CA . GLY A 1 98 ? -1.456 1.568 19.494 1.00 92.44 98 GLY A CA 1
ATOM 784 C C . GLY A 1 98 ? -2.988 1.563 19.460 1.00 92.44 98 GLY A C 1
ATOM 785 O O . GLY A 1 98 ? -3.629 1.788 20.486 1.00 92.44 98 GLY A O 1
ATOM 786 N N . TYR A 1 99 ? -3.586 1.259 18.305 1.00 91.75 99 TYR A N 1
ATOM 787 C CA . TYR A 1 99 ? -5.040 1.133 18.182 1.00 91.75 99 TYR A CA 1
ATOM 788 C C . TYR A 1 99 ? -5.558 -0.120 18.884 1.00 91.75 99 TYR A C 1
ATOM 790 O O . TYR A 1 99 ? -6.585 -0.062 19.554 1.00 91.75 99 TYR A O 1
ATOM 798 N N . GLN A 1 100 ? -4.833 -1.234 18.786 1.00 94.50 100 GLN A N 1
ATOM 799 C CA . GLN A 1 100 ? -5.172 -2.465 19.498 1.00 94.50 100 GLN A CA 1
ATOM 800 C C . GLN A 1 100 ? -5.170 -2.250 21.018 1.00 94.50 100 GLN A C 1
ATOM 802 O O . GLN A 1 100 ? -6.143 -2.612 21.677 1.00 94.50 100 GLN A O 1
ATOM 807 N N . ALA A 1 101 ? -4.156 -1.567 21.558 1.00 97.00 101 ALA A N 1
ATOM 808 C CA . ALA A 1 101 ? -4.087 -1.226 22.980 1.00 97.00 101 ALA A CA 1
ATOM 809 C C . ALA A 1 101 ? -5.251 -0.322 23.430 1.00 97.00 101 ALA A C 1
ATOM 811 O O . ALA A 1 101 ? -5.810 -0.510 24.510 1.00 97.00 101 ALA A O 1
ATOM 812 N N . GLN A 1 102 ? -5.659 0.644 22.597 1.00 97.62 102 GLN A N 1
ATOM 813 C CA . GLN A 1 102 ? -6.827 1.486 22.887 1.00 97.62 102 GLN A CA 1
ATOM 814 C C . GLN A 1 102 ? -8.128 0.678 22.910 1.00 97.62 102 GLN A C 1
ATOM 816 O O . GLN A 1 102 ? -8.948 0.874 23.805 1.00 97.62 102 GLN A O 1
ATOM 821 N N . VAL A 1 103 ? -8.317 -0.241 21.959 1.00 97.88 103 VAL A N 1
ATOM 822 C CA . VAL A 1 103 ? -9.495 -1.122 21.914 1.00 97.88 103 VAL A CA 1
ATOM 823 C C . VAL A 1 103 ? -9.553 -2.015 23.149 1.00 97.88 103 VAL A C 1
ATOM 825 O O . VAL A 1 103 ? -10.620 -2.160 23.744 1.00 97.88 103 VAL A O 1
ATOM 828 N N . GLU A 1 104 ? -8.422 -2.573 23.570 1.00 98.06 104 GLU A N 1
ATOM 829 C CA . GLU A 1 104 ? -8.338 -3.398 24.775 1.00 98.06 104 GLU A CA 1
ATOM 830 C C . GLU A 1 104 ? -8.680 -2.591 26.037 1.00 98.06 104 GLU A C 1
ATOM 832 O O . GLU A 1 104 ? -9.533 -2.999 26.827 1.00 98.06 104 GLU A O 1
ATOM 837 N N . ALA A 1 105 ? -8.102 -1.396 26.194 1.00 98.00 105 ALA A N 1
ATOM 838 C CA . ALA A 1 105 ? -8.391 -0.513 27.323 1.00 98.00 105 ALA A CA 1
ATOM 839 C C . ALA A 1 105 ? -9.870 -0.088 27.379 1.00 98.00 105 ALA A C 1
ATOM 841 O O . ALA A 1 105 ? -10.483 -0.084 28.454 1.00 98.00 105 ALA A O 1
ATOM 842 N N . LEU A 1 106 ? -10.460 0.241 26.225 1.00 98.44 106 LEU A N 1
ATOM 843 C CA . LEU A 1 106 ? -11.881 0.573 26.115 1.00 98.44 106 LEU A CA 1
ATOM 844 C C . LEU A 1 106 ? -12.766 -0.628 26.456 1.00 98.44 106 LEU A C 1
ATOM 846 O O . LEU A 1 106 ? -13.726 -0.469 27.204 1.00 98.44 106 LEU A O 1
ATOM 850 N N . SER A 1 107 ? -12.416 -1.822 25.975 1.00 97.94 107 SER A N 1
ATOM 851 C CA . SER A 1 107 ? -13.158 -3.059 26.254 1.00 97.94 107 SER A CA 1
ATOM 852 C C . SER A 1 107 ? -13.146 -3.396 27.746 1.00 97.94 107 SER A C 1
ATOM 854 O O . SER A 1 107 ? -14.192 -3.685 28.322 1.00 97.94 107 SER A O 1
ATOM 856 N N . ASN A 1 108 ? -11.991 -3.261 28.404 1.00 98.12 108 ASN A N 1
ATOM 857 C CA . ASN A 1 108 ? -11.866 -3.473 29.848 1.00 98.12 108 ASN A CA 1
ATOM 858 C C . ASN A 1 108 ? -12.667 -2.441 30.654 1.00 98.12 108 ASN A C 1
ATOM 860 O O . ASN A 1 108 ? -13.321 -2.784 31.637 1.00 98.12 108 ASN A O 1
ATOM 864 N N . THR A 1 109 ? -12.651 -1.176 30.224 1.00 98.25 109 THR A N 1
ATOM 865 C CA . THR A 1 109 ? -13.449 -0.115 30.857 1.00 98.25 109 THR A CA 1
ATOM 866 C C . THR A 1 109 ? -14.942 -0.396 30.717 1.00 98.25 109 THR A C 1
ATOM 868 O O . THR A 1 109 ? -15.688 -0.217 31.678 1.00 98.25 109 THR A O 1
ATOM 871 N N . LEU A 1 110 ? -15.380 -0.846 29.540 1.00 98.19 110 LEU A N 1
ATOM 872 C CA . LEU A 1 110 ? -16.776 -1.170 29.271 1.00 98.19 110 LEU A CA 1
ATOM 873 C C . LEU A 1 110 ? -17.248 -2.343 30.139 1.00 98.19 110 LEU A C 1
ATOM 875 O O . LEU A 1 110 ? -18.245 -2.198 30.837 1.00 98.19 110 LEU A O 1
ATOM 879 N N . ALA A 1 111 ? -16.468 -3.424 30.217 1.00 97.88 111 ALA A N 1
ATOM 880 C CA . ALA A 1 111 ? -16.769 -4.566 31.082 1.00 97.88 111 ALA A CA 1
ATOM 881 C C . ALA A 1 111 ? -16.864 -4.174 32.571 1.00 97.88 111 ALA A C 1
ATOM 883 O O . ALA A 1 111 ? -17.784 -4.589 33.274 1.00 97.88 111 ALA A O 1
ATOM 884 N N . ALA A 1 112 ? -15.952 -3.324 33.059 1.00 97.62 112 ALA A N 1
ATOM 885 C CA . ALA A 1 112 ? -15.999 -2.834 34.438 1.00 97.62 112 ALA A CA 1
ATOM 886 C C . ALA A 1 112 ? -17.239 -1.962 34.710 1.00 97.62 112 ALA A C 1
ATOM 888 O O . ALA A 1 112 ? -17.821 -2.011 35.795 1.00 97.62 112 ALA A O 1
ATOM 889 N N . ARG A 1 113 ? -17.661 -1.156 33.728 1.00 97.81 113 ARG A N 1
ATOM 890 C CA . ARG A 1 113 ? -18.875 -0.336 33.829 1.00 97.81 113 ARG A CA 1
ATOM 891 C C . ARG A 1 113 ? -20.140 -1.183 33.813 1.00 97.81 113 ARG A C 1
ATOM 893 O O . ARG A 1 113 ? -21.042 -0.890 34.589 1.00 97.81 113 ARG A O 1
ATOM 900 N N . GLU A 1 114 ? -20.199 -2.220 32.984 1.00 97.75 114 GLU A N 1
ATOM 901 C CA . GLU A 1 114 ? -21.326 -3.159 32.952 1.00 97.75 114 GLU A CA 1
ATOM 902 C C . GLU A 1 114 ? -21.512 -3.850 34.307 1.00 97.75 114 GLU A C 1
ATOM 904 O O . GLU A 1 114 ? -22.618 -3.841 34.843 1.00 97.75 114 GLU A O 1
ATOM 909 N N . GLN A 1 115 ? -20.424 -4.323 34.925 1.00 97.12 115 GLN A N 1
ATOM 910 C CA . GLN A 1 115 ? -20.466 -4.913 36.269 1.00 97.12 115 GLN A CA 1
ATOM 911 C C . GLN A 1 115 ? -20.969 -3.927 37.333 1.00 97.12 115 GLN A C 1
ATOM 913 O O . GLN A 1 115 ? -21.823 -4.280 38.142 1.00 97.12 115 GLN A O 1
ATOM 918 N N . GLN A 1 116 ? -20.493 -2.676 37.314 1.00 97.44 116 GLN A N 1
ATOM 919 C CA . GLN A 1 116 ? -20.983 -1.646 38.240 1.00 97.44 116 GLN A CA 1
ATOM 920 C C . GLN A 1 116 ? -22.477 -1.365 38.068 1.00 97.44 116 GLN A C 1
ATOM 922 O O . GLN A 1 116 ? -23.178 -1.149 39.054 1.00 97.44 116 GLN A O 1
ATOM 927 N N . VAL A 1 117 ? -22.967 -1.330 36.826 1.00 97.81 117 VAL A N 1
ATOM 928 C CA . VAL A 1 117 ? -24.391 -1.112 36.548 1.00 97.81 117 VAL A CA 1
ATOM 929 C C . VAL A 1 117 ? -25.220 -2.281 37.070 1.00 97.81 117 VAL A C 1
ATOM 931 O O . VAL A 1 117 ? -26.248 -2.049 37.700 1.00 97.81 117 VAL A O 1
ATOM 934 N N . GLU A 1 118 ? -24.774 -3.516 36.856 1.00 97.06 118 GLU A N 1
ATOM 935 C CA . GLU A 1 118 ? -25.473 -4.706 37.342 1.00 97.06 118 GLU A CA 1
ATOM 936 C C . GLU A 1 118 ? -25.524 -4.756 38.877 1.00 97.06 118 GLU A C 1
ATOM 938 O O . GLU A 1 118 ? -26.584 -5.001 39.453 1.00 97.06 118 GLU A O 1
ATOM 943 N N . GLU A 1 119 ? -24.423 -4.416 39.551 1.00 96.69 119 GLU A N 1
ATOM 944 C CA . GLU A 1 119 ? -24.373 -4.327 41.014 1.00 96.69 119 GLU A CA 1
ATOM 945 C C . GLU A 1 119 ? -25.286 -3.217 41.561 1.00 96.69 119 GLU A C 1
ATOM 947 O O . GLU A 1 119 ? -26.035 -3.435 42.517 1.00 96.69 119 GLU A O 1
ATOM 952 N N . LEU A 1 120 ? -25.282 -2.036 40.933 1.00 97.12 120 LEU A N 1
ATOM 953 C CA . LEU A 1 120 ? -26.178 -0.936 41.300 1.00 97.12 120 LEU A CA 1
ATOM 954 C C . LEU A 1 120 ? -27.647 -1.316 41.110 1.00 97.12 120 LEU A C 1
ATOM 956 O O . LEU A 1 120 ? -28.469 -1.002 41.971 1.00 97.12 120 LEU A O 1
ATOM 960 N N . LEU A 1 121 ? -27.979 -2.004 40.015 1.00 96.69 121 LEU A N 1
ATOM 961 C CA . LEU A 1 121 ? -29.332 -2.486 39.760 1.00 96.69 121 LEU A CA 1
ATOM 962 C C . LEU A 1 121 ? -29.762 -3.485 40.833 1.00 96.69 121 LEU A C 1
ATOM 964 O O . LEU A 1 121 ? -30.803 -3.266 41.451 1.00 96.69 121 LEU A O 1
ATOM 968 N N . ALA A 1 122 ? -28.945 -4.500 41.121 1.00 96.19 122 ALA A N 1
ATOM 969 C CA . ALA A 1 122 ? -29.232 -5.503 42.146 1.00 96.19 122 ALA A CA 1
ATOM 970 C C . ALA A 1 122 ? -29.400 -4.888 43.548 1.00 96.19 122 ALA A C 1
ATOM 972 O O . ALA A 1 122 ? -30.312 -5.249 44.295 1.00 96.19 122 ALA A O 1
ATOM 973 N N . SER A 1 123 ? -28.549 -3.921 43.901 1.00 95.56 123 SER A N 1
ATOM 974 C CA . SER A 1 123 ? -28.657 -3.175 45.158 1.00 95.56 123 SER A CA 1
ATOM 975 C C . SER A 1 123 ? -29.944 -2.347 45.212 1.00 95.56 123 SER A C 1
ATOM 977 O O . SER A 1 123 ? -30.682 -2.403 46.197 1.00 95.56 123 SER A O 1
ATOM 979 N N . SER A 1 124 ? -30.273 -1.637 44.127 1.00 95.06 124 SER A N 1
ATOM 980 C CA . SER A 1 124 ? -31.492 -0.827 44.049 1.00 95.06 124 SER A CA 1
ATOM 981 C C . SER A 1 124 ? -32.765 -1.671 44.141 1.00 95.06 124 SER A C 1
ATOM 983 O O . SER A 1 124 ? -33.709 -1.279 44.825 1.00 95.06 124 SER A O 1
ATOM 985 N N . THR A 1 125 ? -32.784 -2.853 43.517 1.00 95.50 125 THR A N 1
ATOM 986 C CA . THR A 1 125 ? -33.929 -3.766 43.570 1.00 95.50 125 THR A CA 1
ATOM 987 C C . THR A 1 125 ? -34.098 -4.343 44.968 1.00 95.50 125 THR A C 1
ATOM 989 O O . THR A 1 125 ? -35.209 -4.346 45.487 1.00 95.50 125 THR A O 1
ATOM 992 N N . ALA A 1 126 ? -33.004 -4.745 45.623 1.00 95.12 126 ALA A N 1
ATOM 993 C CA . ALA A 1 126 ? -33.049 -5.246 46.995 1.00 95.12 126 ALA A CA 1
ATOM 994 C C . ALA A 1 126 ? -33.533 -4.172 47.988 1.00 95.12 126 ALA A C 1
ATOM 996 O O . ALA A 1 126 ? -34.331 -4.468 48.879 1.00 95.12 126 ALA A O 1
ATOM 997 N N . ALA A 1 127 ? -33.092 -2.921 47.821 1.00 95.31 127 ALA A N 1
ATOM 998 C CA . ALA A 1 127 ? -33.557 -1.798 48.632 1.00 95.31 127 ALA A CA 1
ATOM 999 C C . ALA A 1 127 ? -35.060 -1.535 48.433 1.00 95.31 127 ALA A C 1
ATOM 1001 O O . ALA A 1 127 ? -35.797 -1.431 49.413 1.00 95.31 127 ALA A O 1
ATOM 1002 N N . ALA A 1 128 ? -35.529 -1.512 47.182 1.00 95.12 128 ALA A N 1
ATOM 1003 C CA . ALA A 1 128 ? -36.943 -1.324 46.866 1.00 95.12 128 ALA A CA 1
ATOM 1004 C C . ALA A 1 128 ? -37.828 -2.455 47.427 1.00 95.12 128 ALA A C 1
ATOM 1006 O O . ALA A 1 128 ? -38.906 -2.196 47.960 1.00 95.12 128 ALA A O 1
ATOM 1007 N N . GLU A 1 129 ? -37.373 -3.710 47.355 1.00 95.00 129 GLU A N 1
ATOM 1008 C CA . GLU A 1 129 ? -38.080 -4.856 47.942 1.00 95.00 129 GLU A CA 1
ATOM 1009 C C . GLU A 1 129 ? -38.157 -4.771 49.473 1.00 95.00 129 GLU A C 1
ATOM 1011 O O . GLU A 1 129 ? -39.198 -5.080 50.062 1.00 95.00 129 GLU A O 1
ATOM 1016 N N . ALA A 1 130 ? -37.080 -4.328 50.128 1.00 94.69 130 ALA A N 1
ATOM 1017 C CA . ALA A 1 130 ? -37.051 -4.136 51.574 1.00 94.69 130 ALA A CA 1
ATOM 1018 C C . ALA A 1 130 ? -38.010 -3.022 52.024 1.00 94.69 130 ALA A C 1
ATOM 1020 O O . ALA A 1 130 ? -38.775 -3.227 52.969 1.00 94.69 130 ALA A O 1
ATOM 1021 N N . GLU A 1 131 ? -38.021 -1.881 51.327 1.00 94.62 131 GLU A N 1
ATOM 1022 C CA . GLU A 1 131 ? -38.960 -0.781 51.584 1.00 94.62 131 GLU A CA 1
ATOM 1023 C C . GLU A 1 131 ? -40.415 -1.221 51.388 1.00 94.62 131 GLU A C 1
ATOM 1025 O O . GLU A 1 131 ? -41.257 -0.973 52.254 1.00 94.62 131 GLU A O 1
ATOM 1030 N N . LEU A 1 132 ? -40.713 -1.946 50.303 1.00 93.44 132 LEU A N 1
ATOM 1031 C CA . LEU A 1 132 ? -42.057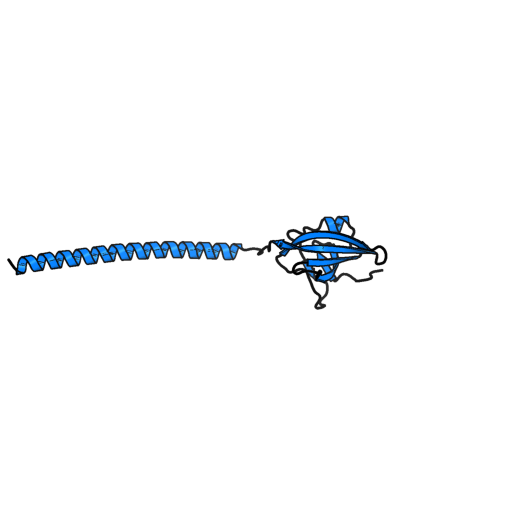 -2.462 50.037 1.00 93.44 132 LEU A CA 1
ATOM 1032 C C . LEU A 1 132 ? -42.529 -3.409 51.150 1.00 93.44 132 LEU A C 1
ATOM 1034 O O . LEU A 1 132 ? -43.678 -3.342 51.592 1.00 93.44 132 LEU A O 1
ATOM 1038 N N . ARG A 1 133 ? -41.638 -4.281 51.635 1.00 93.25 133 ARG A N 1
ATOM 1039 C CA . ARG A 1 133 ? -41.938 -5.216 52.726 1.00 93.25 133 ARG A CA 1
ATOM 1040 C C . ARG A 1 133 ? -42.159 -4.501 54.060 1.00 93.25 133 ARG A C 1
ATOM 1042 O O . ARG A 1 133 ? -43.048 -4.902 54.816 1.00 93.25 133 ARG A O 1
ATOM 1049 N N . ALA A 1 134 ? -41.378 -3.462 54.349 1.00 93.25 134 ALA A N 1
ATOM 1050 C CA . ALA A 1 134 ? -41.562 -2.637 55.540 1.00 93.25 134 ALA A CA 1
ATOM 1051 C C . ALA A 1 134 ? -42.928 -1.930 55.513 1.00 93.25 134 ALA A C 1
ATOM 1053 O O . ALA A 1 134 ? -43.705 -2.081 56.454 1.00 93.25 134 ALA A O 1
ATOM 1054 N N . ALA A 1 135 ? -43.269 -1.279 54.395 1.00 91.75 135 ALA A N 1
ATOM 1055 C CA . ALA A 1 135 ? -44.553 -0.602 54.213 1.00 91.75 135 ALA A CA 1
ATOM 1056 C C . ALA A 1 135 ? -45.755 -1.561 54.318 1.00 91.75 135 ALA A C 1
ATOM 1058 O O . ALA A 1 135 ? -46.776 -1.220 54.914 1.00 91.75 135 ALA A O 1
ATOM 1059 N N . TYR A 1 136 ? -45.637 -2.783 53.781 1.00 88.88 136 TYR A N 1
ATOM 1060 C CA . TYR A 1 136 ? -46.681 -3.804 53.920 1.00 88.88 136 TYR A CA 1
ATOM 1061 C C . TYR A 1 136 ? -46.900 -4.209 55.382 1.00 88.88 136 TYR A C 1
ATOM 1063 O O . TYR A 1 136 ? -48.040 -4.333 55.821 1.00 88.88 136 TYR A O 1
ATOM 1071 N N . THR A 1 137 ? -45.819 -4.391 56.143 1.00 88.69 137 THR A N 1
ATOM 1072 C CA . THR A 1 137 ? -45.896 -4.782 57.559 1.00 88.69 137 THR A CA 1
ATOM 1073 C C . THR A 1 137 ? -46.590 -3.698 58.388 1.00 88.69 137 THR A C 1
ATOM 1075 O O . THR A 1 137 ? -47.525 -3.998 59.126 1.00 88.69 137 THR A O 1
ATOM 1078 N N . GLU A 1 138 ? -46.206 -2.434 58.198 1.00 85.19 138 GLU A N 1
ATOM 1079 C CA . GLU A 1 138 ? -46.814 -1.287 58.884 1.00 85.19 138 GLU A CA 1
ATOM 1080 C C . GLU A 1 138 ? -48.313 -1.136 58.557 1.00 85.19 138 GLU A C 1
ATOM 1082 O O . GLU A 1 138 ? -49.138 -0.931 59.448 1.00 85.19 138 GLU A O 1
ATOM 1087 N N . GLY A 1 139 ? -48.703 -1.316 57.289 1.00 80.94 139 GLY A N 1
ATOM 1088 C CA . GLY A 1 139 ? -50.104 -1.228 56.866 1.00 80.94 139 GLY A CA 1
ATOM 1089 C C . GLY A 1 139 ? -51.009 -2.349 57.397 1.00 80.94 139 GLY A C 1
ATOM 1090 O O . GLY A 1 139 ? -52.218 -2.140 57.537 1.00 80.94 139 GLY A O 1
ATOM 1091 N N . VAL A 1 140 ? -50.448 -3.526 57.696 1.00 76.69 140 VAL A N 1
ATOM 1092 C CA . VAL A 1 140 ? -51.180 -4.644 58.317 1.00 76.69 140 VAL A CA 1
ATOM 1093 C C . VAL A 1 140 ? -51.416 -4.378 59.804 1.00 76.69 140 VAL A C 1
ATOM 1095 O O . VAL A 1 140 ? -52.527 -4.600 60.278 1.00 76.69 140 VAL A O 1
ATOM 1098 N N . GLU A 1 141 ? -50.425 -3.854 60.529 1.00 74.06 141 GLU A N 1
ATOM 1099 C CA . GLU A 1 141 ? -50.571 -3.544 61.961 1.00 74.06 141 GLU A CA 1
ATOM 1100 C C . GLU A 1 141 ? -51.544 -2.386 62.229 1.00 74.06 141 GLU A C 1
ATOM 1102 O O . GLU A 1 141 ? -52.200 -2.362 63.266 1.00 74.06 141 GLU A O 1
ATOM 1107 N N . HIS A 1 142 ? -51.700 -1.454 61.285 1.00 64.06 142 HIS A N 1
ATOM 1108 C CA . HIS A 1 142 ? -52.593 -0.302 61.444 1.00 64.06 142 HIS A CA 1
ATOM 1109 C C . HIS A 1 142 ? -54.077 -0.592 61.101 1.00 64.06 142 HIS A C 1
ATOM 1111 O O . HIS A 1 142 ? -54.941 0.248 61.362 1.00 64.06 142 HIS A O 1
ATOM 1117 N N . ASN A 1 143 ? -54.395 -1.754 60.513 1.00 57.88 143 ASN A N 1
ATOM 1118 C CA . ASN A 1 143 ? -55.758 -2.150 60.103 1.00 57.88 143 ASN A CA 1
ATOM 1119 C C . ASN A 1 143 ? -56.317 -3.373 60.868 1.00 57.88 143 ASN A C 1
ATOM 1121 O O . ASN A 1 143 ? -57.374 -3.886 60.489 1.00 57.88 143 ASN A O 1
ATOM 1125 N N . GLY A 1 144 ? -55.606 -3.855 61.894 1.00 51.31 144 GLY A N 1
ATOM 1126 C CA . GLY A 1 144 ? -55.996 -4.986 62.750 1.00 51.31 144 GLY A CA 1
ATOM 1127 C C . GLY A 1 144 ? -56.720 -4.589 64.029 1.00 51.31 144 GLY A C 1
ATOM 1128 O O . GLY A 1 144 ? -56.505 -3.457 64.515 1.00 51.31 144 GLY A O 1
#

Secondary structure (DSSP, 8-state):
--SS---EEETTEEE--EEE-SSTTEEEEEEETTT--HHHHHTS-TTS--EEE-S-S----PPTTEEEEEEEEEEETTTTEEEEEEEEEEEP----HHHHHHHHHHHHHHHHHHHHHHHHHHHHHHHHHHHHHHHHHHHHHTT-

Radius of gyration: 32.95 Å; chains: 1; bounding box: 77×27×92 Å

Foldseek 3Di:
D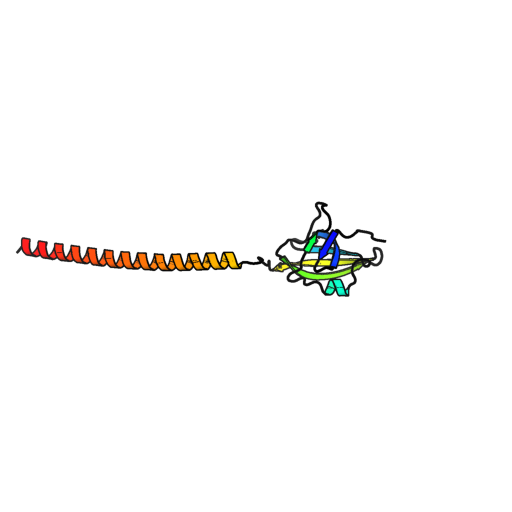DPADFFKAKQNQTWRAKDADPDPQKIKTKHACVRDPPVRVVPGQQQQIDMDTPDPPPGDDDDPQWHWDWDDWDADPVRRIIITMIGTDDGHPPDCPVVVVVVVVVVVVVVVVVVVVVVVVVVVVVVVVVVVVVVVVVVVVVVD

Sequence (144 aa):
MSYYGAHWRIDGVTAAFIMRGDRNGRYRIVFERESAELPQIESINWAQPSVERLTEAGEFGLPEGYGFELVKITYDSAVKSYTVEVKTARQYLGDVTGYQAQVEALSNTLAAREQQVEELLASSTAAAEAELRAAYTEGVEHNG

pLDDT: mean 92.73, std 7.98, range [51.31, 98.56]

Organism: NCBI:txid2714358